Protein AF-A0A6C0H2R5-F1 (afdb_monomer_lite)

Foldseek 3Di:
DPDDDVVVVCVVLVVLVQHPVLLPPVLVVVVVVLVVQPPDPVSCDPVSVVSNCVSSVVPVPPPPPPPDDDQDQQDQCPVPPPRHGNVVPVVDPDPDPDDDDDDD

Organism: NCBI:txid1070528

Sequence (104 aa):
MEKLDIKNAIHILKQLGISPEQLGPERLRELMKITDFINKPTDITPEATRKIMDIIGLSLKKPKSQIYEKIPRNSPCPCGKYGKKYKKCCWVNVVEKGNETSLI

Structure (mmCIF, N/CA/C/O backbone):
data_AF-A0A6C0H2R5-F1
#
_entry.id   AF-A0A6C0H2R5-F1
#
loop_
_atom_site.group_PDB
_atom_site.id
_atom_site.type_symbol
_atom_site.label_atom_id
_atom_site.label_alt_id
_atom_site.label_comp_id
_atom_site.label_asym_id
_atom_site.label_entity_id
_atom_site.label_seq_id
_atom_site.pdbx_PDB_ins_code
_atom_site.Cartn_x
_atom_site.Cartn_y
_atom_site.Cartn_z
_atom_site.occupancy
_atom_site.B_iso_or_equiv
_atom_site.auth_seq_id
_atom_site.auth_comp_id
_atom_site.auth_asym_id
_atom_site.auth_atom_id
_atom_site.pdbx_PDB_model_num
ATOM 1 N N . MET A 1 1 ? -29.615 4.172 13.485 1.00 42.00 1 MET A N 1
ATOM 2 C CA . MET A 1 1 ? -28.438 3.586 12.809 1.00 42.00 1 MET A CA 1
ATOM 3 C C . MET A 1 1 ? -28.926 2.938 11.530 1.00 42.00 1 MET A C 1
ATOM 5 O O . MET A 1 1 ? -29.558 1.890 11.596 1.00 42.00 1 MET A O 1
ATOM 9 N N . GLU A 1 2 ? -28.739 3.608 10.393 1.00 57.38 2 GLU A N 1
ATOM 10 C CA . GLU A 1 2 ? -29.017 3.019 9.080 1.00 57.38 2 GLU A CA 1
ATOM 11 C C . GLU A 1 2 ? -28.136 1.783 8.893 1.00 57.38 2 GLU A C 1
ATOM 13 O O . GLU A 1 2 ? -26.933 1.813 9.163 1.00 57.38 2 GLU A O 1
ATOM 18 N N . LYS A 1 3 ? -28.751 0.666 8.499 1.00 52.53 3 LYS A N 1
ATOM 19 C CA . LYS A 1 3 ? -28.019 -0.557 8.180 1.00 52.53 3 LYS A CA 1
ATOM 20 C C . LYS A 1 3 ? -27.183 -0.264 6.943 1.00 52.53 3 LYS A C 1
ATOM 22 O O . LYS A 1 3 ? -27.739 -0.041 5.873 1.00 52.53 3 LYS A O 1
ATOM 27 N N . LEU A 1 4 ? -25.865 -0.237 7.107 1.00 60.84 4 LEU A N 1
ATOM 28 C CA . LEU A 1 4 ? -24.933 -0.081 6.001 1.00 60.84 4 LEU A CA 1
ATOM 29 C C . LEU A 1 4 ? -25.217 -1.190 4.975 1.00 60.84 4 LEU A C 1
ATOM 31 O O . LEU A 1 4 ? -25.059 -2.374 5.280 1.00 60.84 4 LEU A O 1
ATOM 35 N N . ASP A 1 5 ? -25.702 -0.813 3.792 1.00 72.31 5 ASP A N 1
ATOM 36 C CA . ASP A 1 5 ? -26.020 -1.774 2.742 1.00 72.31 5 ASP A CA 1
ATOM 37 C C . ASP A 1 5 ? -24.722 -2.436 2.269 1.00 72.31 5 ASP A C 1
ATOM 39 O O . ASP A 1 5 ? -23.774 -1.767 1.841 1.00 72.31 5 ASP A O 1
ATOM 43 N N . ILE A 1 6 ? -24.659 -3.762 2.380 1.00 66.00 6 ILE A N 1
ATOM 44 C CA . ILE A 1 6 ? -23.450 -4.550 2.111 1.00 66.00 6 ILE A CA 1
ATOM 45 C C . ILE A 1 6 ? -22.946 -4.301 0.679 1.00 66.00 6 ILE A C 1
ATOM 47 O O . ILE A 1 6 ? -21.737 -4.300 0.443 1.00 66.00 6 ILE A O 1
ATOM 51 N N . LYS A 1 7 ? -23.842 -4.009 -0.277 1.00 66.62 7 LYS A N 1
ATOM 52 C CA . LYS A 1 7 ? -23.460 -3.683 -1.661 1.00 66.62 7 LYS A CA 1
ATOM 53 C C . LYS A 1 7 ? -22.715 -2.355 -1.761 1.00 66.62 7 LYS A C 1
ATOM 55 O O . LYS A 1 7 ? -21.725 -2.268 -2.490 1.00 66.62 7 LYS A O 1
ATOM 60 N N . ASN A 1 8 ? -23.142 -1.349 -1.000 1.00 73.31 8 ASN A N 1
ATOM 61 C CA . ASN A 1 8 ? -22.468 -0.053 -0.950 1.00 73.31 8 ASN A CA 1
ATOM 62 C C . ASN A 1 8 ? -21.097 -0.177 -0.277 1.00 73.31 8 ASN A C 1
ATOM 64 O O . ASN A 1 8 ? -20.119 0.385 -0.767 1.00 73.31 8 ASN A O 1
ATOM 68 N N . ALA A 1 9 ? -20.993 -0.984 0.783 1.00 69.19 9 ALA A N 1
ATOM 69 C CA . ALA A 1 9 ? -19.720 -1.248 1.449 1.00 69.19 9 ALA A CA 1
ATOM 70 C C . ALA A 1 9 ? -18.701 -1.919 0.509 1.00 69.19 9 ALA A C 1
ATOM 72 O O . ALA A 1 9 ? -17.550 -1.491 0.446 1.00 69.19 9 ALA A O 1
ATOM 73 N N . ILE A 1 10 ? -19.122 -2.911 -0.284 1.00 67.38 10 ILE A N 1
ATOM 74 C CA . ILE A 1 10 ? -18.252 -3.578 -1.272 1.00 67.38 10 ILE A CA 1
ATOM 75 C C . ILE A 1 10 ? -17.763 -2.591 -2.338 1.00 67.38 10 ILE A C 1
ATOM 77 O O . ILE A 1 10 ? -16.587 -2.612 -2.705 1.00 67.38 10 ILE A O 1
ATOM 81 N N . HIS A 1 11 ? -18.643 -1.715 -2.827 1.00 70.88 11 HIS A N 1
ATOM 82 C CA . HIS A 1 11 ? -18.269 -0.703 -3.812 1.00 70.88 11 HIS A CA 1
ATOM 83 C C . HIS A 1 11 ? -17.224 0.274 -3.252 1.00 70.88 11 HIS A C 1
ATOM 85 O O . HIS A 1 11 ? -16.222 0.541 -3.914 1.00 70.88 11 HIS A O 1
ATOM 91 N N . ILE A 1 12 ? -17.412 0.737 -2.011 1.00 74.50 12 ILE A N 1
ATOM 92 C CA . ILE A 1 12 ? -16.470 1.627 -1.317 1.00 74.50 12 ILE A CA 1
ATOM 93 C C . ILE A 1 12 ? -15.117 0.939 -1.112 1.00 74.50 12 ILE A C 1
ATOM 95 O O . ILE A 1 12 ? -14.084 1.516 -1.442 1.00 74.50 12 ILE A O 1
ATOM 99 N N . LEU A 1 13 ? -15.101 -0.310 -0.636 1.00 72.31 13 LEU A N 1
ATOM 100 C CA . LEU A 1 13 ? -13.862 -1.078 -0.465 1.00 72.31 13 LEU A CA 1
ATOM 101 C C . LEU A 1 13 ? -13.100 -1.206 -1.791 1.00 72.31 13 LEU A C 1
ATOM 103 O O . LEU A 1 13 ? -11.895 -0.961 -1.838 1.00 72.31 13 LEU A O 1
ATOM 107 N N . LYS A 1 14 ? -13.812 -1.478 -2.889 1.00 69.19 14 LYS A 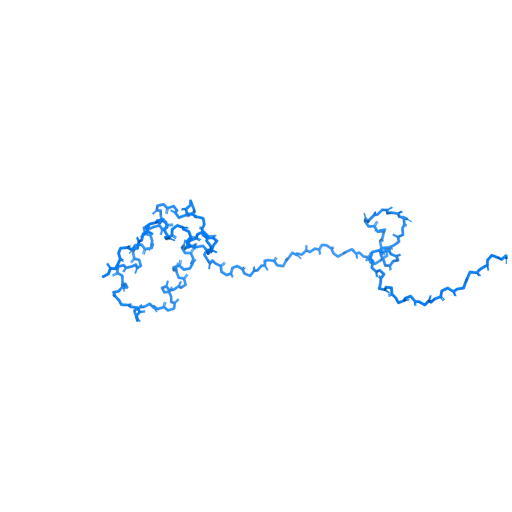N 1
ATOM 108 C CA . LYS A 1 14 ? -13.222 -1.558 -4.229 1.00 69.19 14 LYS A CA 1
ATOM 109 C C . LYS A 1 14 ? -12.663 -0.212 -4.707 1.00 69.19 14 LYS A C 1
ATOM 111 O O . LYS A 1 14 ? -11.586 -0.190 -5.297 1.00 69.19 14 LYS A O 1
ATOM 116 N N . GLN A 1 15 ? -13.347 0.904 -4.433 1.00 69.62 15 GLN A N 1
ATOM 117 C CA . GLN A 1 15 ? -12.844 2.255 -4.734 1.00 69.62 15 GLN A CA 1
ATOM 118 C C . GLN A 1 15 ? -11.591 2.610 -3.924 1.00 69.62 15 GLN A C 1
ATOM 120 O O . GLN A 1 15 ? -10.708 3.297 -4.431 1.00 69.62 15 GLN A O 1
ATOM 125 N N . LEU A 1 16 ? -11.478 2.092 -2.700 1.00 68.44 16 LEU A N 1
ATOM 126 C CA . LEU A 1 16 ? -10.286 2.219 -1.858 1.00 68.44 16 LEU A CA 1
ATOM 127 C C . LEU A 1 16 ? -9.150 1.264 -2.275 1.00 68.44 16 LEU A C 1
ATOM 129 O O . LEU A 1 16 ? -8.113 1.224 -1.619 1.00 68.44 16 LEU A O 1
ATOM 133 N N . GLY A 1 17 ? -9.320 0.496 -3.359 1.00 63.84 17 GLY A N 1
ATOM 134 C CA . GLY A 1 17 ? -8.327 -0.467 -3.840 1.00 63.84 17 GLY A CA 1
ATOM 135 C C . GLY A 1 17 ? -8.242 -1.745 -3.000 1.00 63.84 17 GLY A C 1
ATOM 136 O O . GLY A 1 17 ? -7.314 -2.533 -3.173 1.00 63.84 17 GLY A O 1
ATOM 137 N N . ILE A 1 18 ? -9.206 -1.967 -2.103 1.00 69.88 18 ILE A N 1
ATOM 138 C CA . ILE A 1 18 ? -9.298 -3.159 -1.263 1.00 69.88 18 ILE A CA 1
ATOM 139 C C . ILE A 1 18 ? -10.083 -4.208 -2.052 1.00 69.88 18 ILE A C 1
ATOM 141 O O . ILE A 1 18 ? -11.285 -4.069 -2.284 1.00 69.88 18 ILE A O 1
ATOM 145 N N . SER A 1 19 ? -9.402 -5.268 -2.487 1.00 62.53 19 SER A N 1
ATOM 146 C CA . SER A 1 19 ? -10.090 -6.406 -3.100 1.00 62.53 19 SER A CA 1
ATOM 147 C C . SER A 1 19 ? -10.786 -7.208 -1.995 1.00 62.53 19 SER A C 1
ATOM 149 O O . SER A 1 19 ? -10.102 -7.648 -1.068 1.00 62.53 19 SER A O 1
ATOM 151 N N . PRO A 1 20 ? -12.113 -7.425 -2.054 1.00 59.16 20 PRO A N 1
ATOM 152 C CA . PRO A 1 20 ? -12.848 -8.137 -1.004 1.00 59.16 20 PRO A CA 1
ATOM 1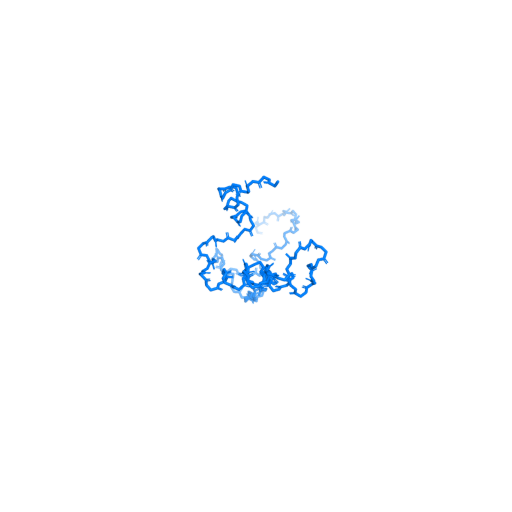53 C C . PRO A 1 20 ? -12.315 -9.562 -0.782 1.00 59.16 20 PRO A C 1
ATOM 155 O O . PRO A 1 20 ? -12.361 -10.076 0.329 1.00 59.16 20 PRO A O 1
ATOM 158 N N . GLU A 1 21 ? -11.724 -10.162 -1.816 1.00 60.16 21 GLU A N 1
ATOM 159 C CA . GLU A 1 21 ? -11.099 -11.488 -1.789 1.00 60.16 21 GLU A CA 1
ATOM 160 C C . GLU A 1 21 ? -9.798 -11.540 -0.964 1.00 60.16 21 GLU A C 1
ATOM 162 O O . GLU A 1 21 ? -9.403 -12.608 -0.503 1.00 60.16 21 GLU A O 1
ATOM 167 N N . GLN A 1 22 ? -9.127 -10.402 -0.737 1.00 58.78 22 GLN A N 1
ATOM 168 C CA . GLN A 1 22 ? -7.913 -10.334 0.092 1.00 58.78 22 GLN A CA 1
ATOM 169 C C . GLN A 1 22 ? -8.215 -10.282 1.592 1.00 58.78 22 GLN A C 1
ATOM 171 O O . GLN A 1 22 ? -7.319 -10.501 2.414 1.00 58.78 22 GLN A O 1
ATOM 176 N N . LEU A 1 23 ? -9.469 -10.019 1.965 1.00 64.44 23 LEU A N 1
ATOM 177 C CA . LEU A 1 23 ? -9.927 -10.059 3.346 1.00 64.44 23 LEU A CA 1
ATOM 178 C C . LEU A 1 23 ? -10.304 -11.503 3.702 1.00 64.44 23 LEU A C 1
ATOM 180 O O . LEU A 1 23 ? -11.463 -11.859 3.883 1.00 64.44 23 LEU A O 1
ATOM 184 N N . GLY A 1 24 ? -9.289 -12.366 3.759 1.00 68.19 24 GLY A N 1
ATOM 185 C CA . GLY A 1 24 ? -9.462 -13.740 4.215 1.00 68.19 24 GLY A CA 1
ATOM 186 C C . GLY A 1 24 ? -10.022 -13.804 5.647 1.00 68.19 24 GLY A C 1
ATOM 187 O O . GLY A 1 24 ? -9.922 -12.827 6.401 1.00 68.19 24 GLY A O 1
ATOM 188 N N . PRO A 1 25 ? -10.558 -14.964 6.065 1.00 72.44 25 PRO A N 1
ATOM 189 C CA . PRO A 1 25 ? -11.193 -15.133 7.377 1.00 72.44 25 PRO A CA 1
ATOM 190 C C . PRO A 1 25 ? -10.275 -14.745 8.547 1.00 72.44 25 PRO A C 1
ATOM 192 O O . PRO A 1 25 ? -10.745 -14.226 9.557 1.00 72.44 25 PRO A O 1
ATOM 195 N N . GLU A 1 26 ? -8.962 -14.919 8.393 1.00 75.56 26 GLU A N 1
ATOM 196 C CA . GLU A 1 26 ? -7.968 -14.556 9.408 1.00 75.56 26 GLU A CA 1
ATOM 197 C C . GLU A 1 26 ? -7.871 -13.040 9.636 1.00 75.56 26 GLU A C 1
ATOM 199 O O . GLU A 1 26 ? -7.862 -12.584 10.778 1.00 75.56 26 GLU A O 1
ATOM 204 N N . ARG A 1 27 ? -7.894 -12.237 8.565 1.00 74.56 27 ARG A N 1
ATOM 205 C CA . ARG A 1 27 ? -7.872 -10.766 8.661 1.00 74.56 27 ARG A CA 1
ATOM 206 C C . ARG A 1 27 ? -9.169 -10.222 9.246 1.00 74.56 27 ARG A C 1
ATOM 208 O O . ARG A 1 27 ? -9.144 -9.282 10.034 1.00 74.56 27 ARG A O 1
ATOM 215 N N . LEU A 1 28 ? -10.295 -10.852 8.910 1.00 77.81 28 LEU A N 1
ATOM 216 C CA . LEU A 1 28 ? -11.600 -10.531 9.490 1.00 77.81 28 LEU A CA 1
ATOM 217 C C . LEU A 1 28 ? -11.631 -10.769 11.003 1.00 77.81 28 LEU A C 1
ATOM 219 O O . LEU A 1 28 ? -12.093 -9.908 11.748 1.00 77.81 28 LEU A O 1
ATOM 223 N N . ARG A 1 29 ? -11.090 -11.901 11.470 1.00 79.44 29 ARG A N 1
ATOM 224 C CA . ARG A 1 29 ? -10.967 -12.195 12.908 1.00 79.44 29 ARG A CA 1
ATOM 225 C C . ARG A 1 29 ? -10.112 -11.163 13.632 1.00 79.44 29 ARG A C 1
ATOM 227 O O . ARG A 1 29 ? -10.424 -10.790 14.760 1.00 79.44 29 ARG A O 1
ATOM 234 N N . GLU A 1 30 ? -9.036 -10.707 13.003 1.00 81.12 30 GLU A N 1
ATOM 235 C CA . GLU A 1 30 ? -8.153 -9.702 13.589 1.00 81.12 30 GLU A CA 1
ATOM 236 C C . GLU A 1 30 ? -8.820 -8.320 13.671 1.00 81.12 30 GLU A C 1
ATOM 238 O O . GLU A 1 30 ? -8.714 -7.651 14.697 1.00 81.12 30 GLU A O 1
ATOM 243 N N . LEU A 1 31 ? -9.587 -7.940 12.644 1.00 82.00 31 LEU A N 1
ATOM 244 C CA . LEU A 1 31 ? -10.448 -6.753 12.656 1.00 82.00 31 LEU A CA 1
ATOM 245 C C . LEU A 1 31 ? -11.501 -6.818 13.767 1.00 82.00 31 LEU A C 1
ATOM 247 O O . LEU A 1 31 ? -11.640 -5.847 14.507 1.00 82.00 31 LEU A O 1
ATOM 251 N N . MET A 1 32 ? -12.185 -7.958 13.927 1.00 81.19 32 MET A N 1
ATOM 252 C CA . MET A 1 32 ? -13.202 -8.135 14.975 1.00 81.19 32 MET A CA 1
ATOM 253 C C . MET A 1 32 ? -12.624 -7.912 16.375 1.00 81.19 32 MET A C 1
ATOM 255 O O . MET A 1 32 ? -13.189 -7.150 17.156 1.00 81.19 32 MET A O 1
ATOM 259 N N . LYS A 1 33 ? -11.440 -8.476 16.651 1.00 83.94 33 LYS A N 1
ATOM 260 C CA . LYS A 1 33 ? -10.746 -8.260 17.928 1.00 83.94 33 LYS A CA 1
ATOM 261 C C . LYS A 1 33 ? -10.462 -6.789 18.195 1.00 83.94 33 LYS A C 1
ATOM 263 O O . LYS A 1 33 ? -10.474 -6.388 19.344 1.00 83.94 33 LYS A O 1
ATOM 268 N N . ILE A 1 34 ? -10.161 -5.994 17.168 1.00 81.69 34 ILE A N 1
ATOM 269 C CA . ILE A 1 34 ? -9.895 -4.559 17.336 1.00 81.69 34 ILE A CA 1
ATOM 270 C C . ILE A 1 34 ? -11.202 -3.798 17.571 1.00 81.69 34 ILE A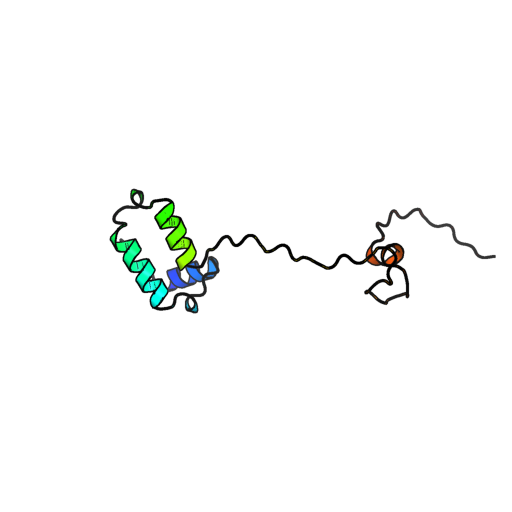 C 1
ATOM 272 O O . ILE A 1 34 ? -11.235 -2.905 18.413 1.00 81.69 34 ILE A O 1
ATOM 276 N N . THR A 1 35 ? -12.281 -4.163 16.873 1.00 80.06 35 THR A N 1
ATOM 277 C CA . THR A 1 35 ? -13.583 -3.502 17.034 1.00 80.06 35 THR A CA 1
ATOM 278 C C . THR A 1 35 ? -14.195 -3.697 18.418 1.00 80.06 35 THR A C 1
ATOM 280 O O . THR A 1 35 ? -14.868 -2.787 18.885 1.00 80.06 35 THR A O 1
ATOM 283 N N . ASP A 1 36 ? -13.905 -4.803 19.114 1.00 81.62 36 ASP A N 1
ATOM 284 C CA . ASP A 1 36 ? -14.358 -5.019 20.501 1.00 81.62 36 ASP A CA 1
ATOM 285 C C . ASP A 1 36 ? -13.838 -3.947 21.480 1.00 81.62 36 ASP A C 1
ATOM 287 O O . ASP A 1 36 ? -14.475 -3.649 22.491 1.00 81.62 36 ASP A O 1
ATOM 291 N N . PHE A 1 37 ? -12.695 -3.326 21.172 1.00 75.25 37 PHE A N 1
ATOM 292 C CA . PHE A 1 37 ? -12.104 -2.266 21.994 1.00 75.25 37 PHE A CA 1
ATOM 293 C C . PHE A 1 37 ? -12.517 -0.852 21.558 1.00 75.25 37 PHE A C 1
ATOM 295 O O . PHE A 1 37 ? -12.163 0.112 22.233 1.00 75.25 37 PHE A O 1
ATOM 302 N N . ILE A 1 38 ? -13.269 -0.707 20.461 1.00 79.12 38 ILE A N 1
ATOM 303 C CA . ILE A 1 38 ? -13.682 0.590 19.909 1.00 79.12 38 ILE A CA 1
ATOM 304 C C . ILE A 1 38 ? -15.191 0.745 20.106 1.00 79.12 38 ILE A C 1
ATOM 306 O O . ILE A 1 38 ? -15.993 0.342 19.267 1.00 79.12 38 ILE A O 1
ATOM 310 N N . ASN A 1 39 ? -15.583 1.359 21.223 1.00 76.06 39 ASN A N 1
ATOM 311 C CA . ASN A 1 39 ? -16.991 1.650 21.507 1.00 76.06 39 ASN A CA 1
ATOM 312 C C . ASN A 1 39 ? -17.397 3.047 21.015 1.00 76.06 39 ASN A C 1
ATOM 314 O O . ASN A 1 39 ? -18.564 3.277 20.689 1.00 76.06 39 ASN A O 1
ATOM 318 N N . LYS A 1 40 ? -16.446 3.989 20.945 1.00 79.75 40 LYS A N 1
ATOM 319 C CA . LYS A 1 40 ? -16.653 5.356 20.456 1.00 79.75 40 LYS A CA 1
ATOM 320 C C . LYS A 1 40 ? -15.599 5.748 19.413 1.00 79.75 40 LYS A C 1
ATOM 322 O O . LYS A 1 40 ? -14.476 5.250 19.456 1.00 79.75 40 LYS A O 1
ATOM 327 N N . PRO A 1 41 ? -15.901 6.716 18.525 1.00 72.44 41 PRO A N 1
ATOM 328 C CA . PRO A 1 41 ? -14.935 7.229 17.547 1.00 72.44 41 PRO A CA 1
ATOM 329 C C . PRO A 1 41 ? -13.664 7.805 18.189 1.00 72.44 41 PRO A C 1
ATOM 331 O O . PRO A 1 41 ? -12.597 7.782 17.588 1.00 72.44 41 PRO A O 1
ATOM 334 N N . THR A 1 42 ? -13.776 8.312 19.419 1.00 78.44 42 THR A N 1
ATOM 335 C CA . THR A 1 42 ? -12.667 8.877 20.202 1.00 78.44 42 THR A CA 1
ATOM 336 C C . THR A 1 42 ? -11.700 7.830 20.750 1.00 78.44 42 THR A C 1
ATOM 338 O O . THR A 1 42 ? -10.590 8.192 21.123 1.00 78.44 42 THR A O 1
ATOM 341 N N . ASP A 1 43 ? -12.091 6.554 20.782 1.00 78.19 43 ASP A N 1
ATOM 342 C CA . ASP A 1 43 ? -11.258 5.460 21.305 1.00 78.19 43 ASP A CA 1
ATOM 343 C C . ASP A 1 43 ? -10.261 4.944 20.251 1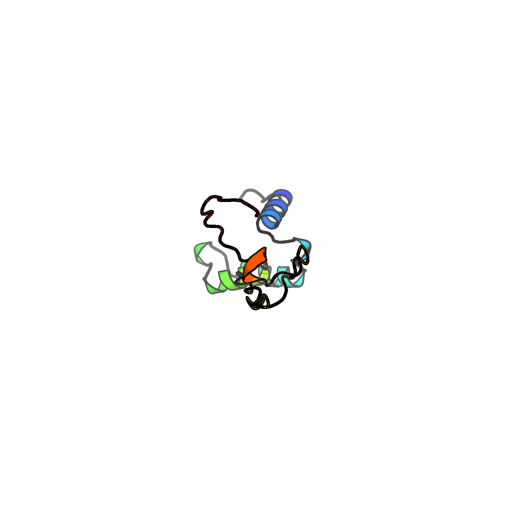.00 78.19 43 ASP A C 1
ATOM 345 O O . ASP A 1 43 ? -9.416 4.091 20.528 1.00 78.19 43 ASP A O 1
ATOM 349 N N . ILE A 1 44 ? -10.346 5.460 19.020 1.00 82.38 44 ILE A N 1
ATOM 350 C CA . ILE A 1 44 ? -9.467 5.080 17.918 1.00 82.38 44 ILE A CA 1
ATOM 351 C C . ILE A 1 44 ? -8.093 5.719 18.140 1.00 82.38 44 ILE A C 1
ATOM 353 O O . ILE A 1 44 ? -7.852 6.881 17.812 1.00 82.38 44 ILE A O 1
ATOM 357 N N . THR A 1 45 ? -7.167 4.934 18.687 1.00 85.50 45 THR A N 1
ATOM 358 C CA . THR A 1 45 ? -5.775 5.353 18.860 1.00 85.50 45 THR A CA 1
ATOM 359 C C . THR A 1 45 ? -5.004 5.318 17.529 1.00 85.50 45 THR A C 1
ATOM 361 O O . THR A 1 45 ? -5.386 4.608 16.585 1.00 85.50 45 THR A O 1
ATOM 364 N N . PRO A 1 46 ? -3.870 6.038 17.423 1.00 83.44 46 PRO A N 1
ATOM 365 C CA . PRO A 1 46 ? -2.987 5.958 16.256 1.00 83.44 46 PRO A CA 1
ATOM 366 C C . PRO A 1 46 ? -2.487 4.530 15.989 1.00 83.44 46 PRO A C 1
ATOM 368 O O . PRO A 1 46 ? -2.315 4.123 14.839 1.00 83.44 46 PRO A O 1
ATOM 371 N N . GLU A 1 47 ? -2.287 3.747 17.049 1.00 84.19 47 GLU A N 1
ATOM 372 C CA . GLU A 1 47 ? -1.849 2.353 16.974 1.00 84.19 47 GLU A CA 1
ATOM 373 C C . GLU A 1 47 ? -2.947 1.446 16.417 1.00 84.19 47 GLU A C 1
ATOM 375 O O . GLU A 1 47 ? -2.679 0.649 15.515 1.00 84.19 47 GLU A O 1
ATOM 380 N N . ALA A 1 48 ? -4.190 1.608 16.889 1.00 83.31 48 ALA A N 1
ATOM 381 C CA . ALA A 1 48 ? -5.345 0.897 16.348 1.00 83.31 48 ALA A CA 1
ATOM 382 C C . ALA A 1 48 ? -5.546 1.236 14.865 1.00 83.31 48 ALA A C 1
ATOM 384 O O . ALA A 1 48 ? -5.699 0.335 14.044 1.00 83.31 48 ALA A O 1
ATOM 385 N N . THR A 1 49 ? -5.434 2.518 14.505 1.00 82.81 49 THR A N 1
ATOM 386 C CA . THR A 1 49 ? -5.512 2.985 13.112 1.00 82.81 49 THR A CA 1
ATOM 387 C C . THR A 1 49 ? -4.463 2.309 12.230 1.00 82.81 49 THR A C 1
ATOM 389 O O . THR A 1 49 ? -4.795 1.764 11.177 1.00 82.81 49 THR A O 1
ATOM 392 N N . ARG A 1 50 ? -3.198 2.284 12.666 1.00 82.31 50 ARG A N 1
ATOM 393 C CA . ARG A 1 50 ? -2.105 1.652 11.914 1.00 82.31 50 ARG A CA 1
ATOM 394 C C . ARG A 1 50 ? -2.328 0.149 11.743 1.00 82.31 50 ARG A C 1
ATOM 396 O O . ARG A 1 50 ? -2.128 -0.378 10.652 1.00 82.31 50 ARG A O 1
ATOM 403 N N . LYS A 1 51 ? -2.785 -0.528 12.797 1.00 82.94 51 LYS A N 1
ATOM 404 C CA . LYS A 1 51 ? -3.069 -1.966 12.771 1.00 82.94 51 LYS A CA 1
ATOM 405 C C . LYS A 1 51 ? -4.231 -2.295 11.832 1.00 82.94 51 LYS A C 1
ATOM 407 O O . LYS A 1 51 ? -4.125 -3.221 11.035 1.00 82.94 51 LYS A O 1
ATOM 412 N N . ILE A 1 52 ? -5.294 -1.489 11.857 1.00 82.81 52 ILE A N 1
ATOM 413 C CA . ILE A 1 52 ? -6.417 -1.594 10.917 1.00 82.81 52 ILE A CA 1
ATOM 414 C C . ILE A 1 52 ? -5.918 -1.422 9.481 1.00 82.81 52 ILE A C 1
ATOM 416 O O . ILE A 1 52 ? -6.225 -2.274 8.654 1.00 82.81 52 ILE A O 1
ATOM 420 N N . MET A 1 53 ? -5.110 -0.389 9.197 1.00 79.38 53 MET A N 1
ATOM 421 C CA . MET A 1 53 ? -4.531 -0.128 7.868 1.00 79.38 53 MET A CA 1
ATOM 422 C C . MET A 1 53 ? -3.698 -1.304 7.332 1.00 79.38 53 MET A C 1
ATOM 424 O O . MET A 1 53 ? -3.816 -1.649 6.153 1.00 79.38 53 MET A O 1
ATOM 428 N N . ASP A 1 54 ? -2.907 -1.958 8.186 1.00 79.56 54 ASP A N 1
ATOM 429 C CA . ASP A 1 54 ? -2.126 -3.142 7.808 1.00 79.56 54 ASP A CA 1
ATOM 430 C C . ASP A 1 54 ? -3.025 -4.359 7.509 1.00 79.56 54 ASP A C 1
ATOM 432 O O . ASP A 1 54 ? -2.818 -5.055 6.506 1.00 79.56 54 ASP A O 1
ATOM 436 N N . ILE A 1 55 ? -4.069 -4.582 8.318 1.00 77.75 55 ILE A N 1
ATOM 437 C CA . ILE A 1 55 ? -5.036 -5.678 8.127 1.00 77.75 55 ILE A CA 1
ATOM 438 C C . ILE A 1 55 ? -5.836 -5.491 6.832 1.00 77.75 55 ILE A C 1
ATOM 440 O O . ILE A 1 55 ? -5.997 -6.440 6.064 1.00 77.75 55 ILE A O 1
ATOM 444 N N . ILE A 1 56 ? -6.300 -4.275 6.535 1.00 76.69 56 ILE A N 1
ATOM 445 C CA . ILE A 1 56 ? -7.047 -3.980 5.297 1.00 76.69 56 ILE A CA 1
ATOM 446 C C . ILE A 1 56 ? -6.139 -3.836 4.069 1.00 76.69 56 ILE A C 1
ATOM 448 O O . ILE A 1 56 ? -6.628 -3.698 2.954 1.00 76.69 56 ILE A O 1
ATOM 452 N N . GLY A 1 57 ? -4.815 -3.890 4.245 1.00 72.00 57 GLY A N 1
ATOM 453 C CA . GLY A 1 57 ? -3.866 -3.816 3.136 1.00 72.00 57 GLY A CA 1
ATOM 454 C C . GLY A 1 57 ? -3.707 -2.420 2.530 1.00 72.00 57 GLY A C 1
ATOM 455 O O . GLY A 1 57 ? -3.010 -2.291 1.524 1.00 72.00 57 GLY A O 1
ATOM 456 N N . LEU A 1 58 ? -4.245 -1.374 3.172 1.00 68.19 58 LEU A N 1
ATOM 457 C CA . LEU A 1 58 ? -3.945 0.035 2.885 1.00 68.19 58 LEU A CA 1
ATOM 458 C C . LEU A 1 58 ? -2.566 0.399 3.452 1.00 68.19 58 LEU A C 1
ATOM 460 O O . LEU A 1 58 ? -2.378 1.373 4.177 1.00 68.19 58 LEU A O 1
ATOM 464 N N . SER A 1 59 ? -1.571 -0.431 3.156 1.00 57.47 59 SER A N 1
ATOM 465 C CA . SER A 1 59 ? -0.199 -0.128 3.504 1.00 57.47 59 SER A CA 1
ATOM 466 C C . SER A 1 59 ? 0.252 0.980 2.561 1.00 57.47 59 SER A C 1
ATOM 468 O O . SER A 1 59 ? 0.276 0.784 1.343 1.00 57.47 59 SER A O 1
ATOM 470 N N . LEU A 1 60 ? 0.631 2.135 3.115 1.00 56.44 60 LEU A N 1
ATOM 471 C CA . LEU A 1 60 ? 1.383 3.182 2.418 1.00 56.44 60 LEU A CA 1
ATOM 472 C C . LEU A 1 60 ? 2.780 2.640 2.074 1.00 56.44 60 LEU A C 1
ATOM 474 O O . LEU A 1 60 ? 3.802 3.138 2.549 1.00 56.44 60 LEU A O 1
ATOM 478 N N . LYS A 1 61 ? 2.858 1.564 1.287 1.00 57.72 61 LYS A N 1
ATOM 479 C CA . LYS A 1 61 ? 4.113 1.108 0.713 1.00 57.72 61 LYS A CA 1
ATOM 480 C C . LYS A 1 61 ? 4.574 2.264 -0.150 1.00 57.72 61 LYS A C 1
ATOM 482 O O . LYS A 1 61 ? 3.989 2.513 -1.203 1.00 57.72 61 LYS A O 1
ATOM 487 N N . LYS A 1 62 ? 5.604 2.986 0.310 1.00 57.94 62 LYS A N 1
ATOM 488 C CA . LYS A 1 62 ? 6.333 3.921 -0.549 1.00 57.94 62 LYS A CA 1
ATOM 489 C C . LYS A 1 62 ? 6.571 3.179 -1.863 1.00 57.94 62 LYS A C 1
ATOM 491 O O . LYS A 1 62 ? 7.065 2.045 -1.794 1.00 57.94 62 LYS A O 1
ATOM 496 N N . PRO A 1 63 ? 6.174 3.739 -3.020 1.00 58.53 63 PRO A N 1
ATOM 497 C CA . PRO A 1 63 ? 6.436 3.086 -4.289 1.00 58.53 63 PRO A CA 1
ATOM 498 C C . PRO A 1 63 ? 7.925 2.759 -4.299 1.00 58.53 63 PRO A C 1
ATOM 500 O O . PRO A 1 63 ? 8.755 3.649 -4.102 1.00 58.53 63 PRO A O 1
ATOM 503 N N . LYS A 1 64 ? 8.261 1.466 -4.403 1.00 63.03 64 LYS A N 1
ATOM 504 C CA . LYS A 1 64 ? 9.657 1.060 -4.544 1.00 63.03 64 LYS A CA 1
ATOM 505 C C . LYS A 1 64 ? 10.153 1.801 -5.773 1.00 63.03 64 LYS A C 1
ATOM 507 O O . LYS A 1 64 ? 9.597 1.606 -6.855 1.00 63.03 64 LYS A O 1
ATOM 512 N N . SER A 1 65 ? 11.122 2.696 -5.597 1.00 67.00 65 SER A N 1
ATOM 513 C CA . SER A 1 65 ? 11.748 3.363 -6.727 1.00 67.00 65 SER A CA 1
ATOM 514 C C . SER A 1 65 ? 12.248 2.261 -7.647 1.00 67.00 65 SER A C 1
ATOM 516 O O . SER A 1 65 ? 13.045 1.414 -7.240 1.00 67.00 65 SER A O 1
ATOM 518 N N . GLN A 1 66 ? 11.709 2.210 -8.863 1.00 71.88 66 GLN A N 1
ATOM 519 C CA . GLN A 1 66 ? 12.236 1.297 -9.859 1.00 71.88 66 GLN A CA 1
ATOM 520 C C . GLN A 1 66 ? 13.677 1.735 -10.107 1.00 71.88 66 GLN A C 1
ATOM 522 O O . GLN A 1 66 ? 13.927 2.841 -10.592 1.00 71.88 66 GLN A O 1
ATOM 527 N N . ILE A 1 67 ? 14.627 0.895 -9.700 1.00 72.62 67 ILE A N 1
ATOM 528 C CA . ILE A 1 67 ? 16.025 1.070 -10.063 1.00 72.62 67 ILE A CA 1
ATOM 529 C C . ILE A 1 67 ? 16.094 0.656 -11.527 1.00 72.62 67 ILE A C 1
ATOM 531 O O . ILE A 1 67 ? 16.245 -0.520 -11.844 1.00 72.62 67 ILE A O 1
ATOM 535 N N . TYR A 1 68 ? 15.880 1.612 -12.425 1.00 77.38 68 TYR A N 1
ATOM 536 C CA . TYR A 1 68 ? 16.159 1.392 -13.832 1.00 77.38 68 TYR A CA 1
ATOM 537 C C . TYR A 1 68 ? 17.675 1.394 -14.025 1.00 77.38 68 TYR A C 1
ATOM 539 O O . TYR A 1 68 ? 18.393 2.228 -13.460 1.00 77.38 68 TYR A O 1
ATOM 547 N N . GLU A 1 69 ? 18.169 0.454 -14.826 1.00 82.94 69 GLU A N 1
ATOM 548 C CA . GLU A 1 69 ? 19.565 0.466 -15.233 1.00 82.94 69 GLU A CA 1
ATOM 549 C C . GLU A 1 69 ? 19.823 1.735 -16.056 1.00 82.94 69 GLU A C 1
ATOM 551 O O . GLU A 1 69 ? 19.126 2.038 -17.030 1.00 82.94 69 GLU A O 1
ATOM 556 N N . LYS A 1 70 ? 20.801 2.538 -15.631 1.00 85.12 70 LYS A N 1
ATOM 557 C CA . LYS A 1 70 ? 21.148 3.769 -16.341 1.00 85.12 70 LYS A CA 1
ATOM 558 C C . LYS A 1 70 ? 21.885 3.411 -17.627 1.00 85.12 70 LYS A C 1
ATOM 560 O O . LYS A 1 70 ? 23.029 2.973 -17.574 1.00 85.12 70 LYS A O 1
ATOM 565 N N . ILE A 1 71 ? 21.273 3.690 -18.778 1.00 86.81 71 ILE A N 1
ATOM 566 C CA . ILE A 1 71 ? 21.930 3.536 -20.083 1.00 86.81 71 ILE A CA 1
ATOM 567 C C . ILE A 1 71 ? 23.096 4.541 -20.188 1.00 86.81 71 ILE A C 1
ATOM 569 O O . ILE A 1 71 ? 22.867 5.757 -20.110 1.00 86.81 71 ILE A O 1
ATOM 573 N N . PRO A 1 72 ? 24.349 4.092 -20.401 1.00 90.50 72 PRO A N 1
ATOM 574 C CA . PRO A 1 72 ? 25.476 5.000 -20.571 1.00 90.50 72 PRO A CA 1
ATOM 575 C C . PRO A 1 72 ? 25.316 5.862 -21.830 1.00 90.50 72 PRO A C 1
ATOM 577 O O . PRO A 1 72 ? 25.005 5.374 -22.914 1.00 90.50 72 PRO A O 1
ATOM 580 N N . ARG A 1 73 ? 25.607 7.165 -21.727 1.00 87.81 73 ARG A N 1
ATOM 581 C CA . ARG A 1 73 ? 25.435 8.149 -22.821 1.00 87.81 73 ARG A CA 1
ATOM 582 C C . ARG A 1 73 ? 26.111 7.763 -24.144 1.00 87.81 73 ARG A C 1
ATOM 584 O O . ARG A 1 73 ? 25.638 8.152 -25.212 1.00 87.81 73 ARG A O 1
ATOM 591 N N . ASN A 1 74 ? 27.244 7.065 -24.079 1.00 91.50 74 ASN A N 1
ATOM 592 C CA . ASN A 1 74 ? 28.028 6.675 -25.251 1.00 91.50 74 ASN A CA 1
ATOM 593 C C . ASN A 1 74 ? 27.702 5.267 -25.774 1.00 91.50 74 ASN A C 1
ATOM 595 O O . ASN A 1 74 ? 28.203 4.932 -26.847 1.00 91.50 74 ASN A O 1
ATOM 599 N N . SER A 1 75 ? 26.890 4.478 -25.063 1.00 92.00 75 SER A N 1
ATOM 600 C CA . SER A 1 75 ? 26.462 3.156 -25.524 1.00 92.00 75 SER A CA 1
ATOM 601 C C . SER A 1 75 ? 25.550 3.269 -26.749 1.00 92.00 75 SER A C 1
ATOM 603 O O . SER A 1 75 ? 24.929 4.323 -26.949 1.00 92.00 75 SER A O 1
ATOM 605 N N . PRO A 1 76 ? 25.457 2.218 -27.582 1.00 92.12 76 PRO A N 1
ATOM 606 C CA . PRO A 1 76 ? 24.461 2.144 -28.646 1.00 92.12 76 PRO A CA 1
ATOM 607 C C . PRO A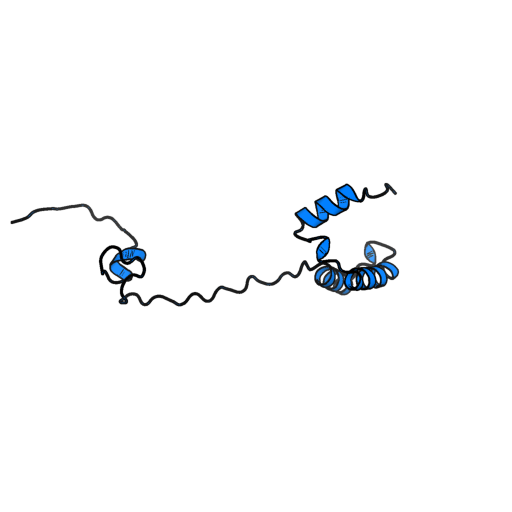 1 76 ? 23.052 2.431 -28.108 1.00 92.12 76 PRO A C 1
ATOM 609 O O . PRO A 1 76 ? 22.699 1.993 -27.015 1.00 92.12 76 PRO A O 1
ATOM 612 N N . CYS A 1 77 ? 22.248 3.198 -28.849 1.00 91.25 77 CYS A N 1
ATOM 613 C CA . CYS A 1 77 ? 20.867 3.470 -28.460 1.00 91.25 77 CYS A CA 1
ATOM 614 C C . CYS A 1 77 ? 20.047 2.172 -28.496 1.00 91.25 77 CYS A C 1
ATOM 616 O O . CYS A 1 77 ? 19.978 1.559 -29.564 1.00 91.25 77 CYS A O 1
ATOM 618 N N . PRO A 1 78 ? 19.340 1.799 -27.411 1.00 88.62 78 PRO A N 1
ATOM 619 C CA . PRO A 1 78 ? 18.505 0.592 -27.395 1.00 88.62 78 PRO A CA 1
ATOM 620 C C . PRO A 1 78 ? 17.317 0.680 -28.362 1.00 88.62 78 PRO A C 1
ATOM 622 O O . PRO A 1 78 ? 16.731 -0.328 -28.726 1.00 88.62 78 PRO A O 1
ATOM 625 N N . CYS A 1 79 ? 16.984 1.887 -28.824 1.00 88.00 79 CYS A N 1
ATOM 626 C CA . CYS A 1 79 ? 15.979 2.119 -29.849 1.00 88.00 79 CYS A CA 1
ATOM 627 C C . CYS A 1 79 ? 16.330 1.505 -31.216 1.00 88.00 79 CYS A C 1
ATOM 629 O O . CYS A 1 79 ? 15.449 1.397 -32.064 1.00 88.00 79 CYS A O 1
ATOM 631 N N . GLY A 1 80 ? 17.606 1.188 -31.475 1.00 76.50 80 GLY A N 1
ATOM 632 C CA . GLY A 1 80 ? 18.077 0.505 -32.686 1.00 76.50 80 GLY A CA 1
ATOM 633 C C . GLY A 1 80 ? 17.966 1.288 -34.000 1.00 76.50 80 GLY A C 1
ATOM 634 O O . GLY A 1 80 ? 18.642 0.944 -34.961 1.00 76.50 80 GLY A O 1
ATOM 635 N N . LYS A 1 81 ? 17.190 2.378 -34.051 1.00 75.75 81 LYS A N 1
ATOM 636 C CA . LYS A 1 81 ? 16.734 2.996 -35.307 1.00 75.75 81 LYS A CA 1
ATOM 637 C C . LYS A 1 81 ? 17.844 3.476 -36.253 1.00 75.75 81 LYS A C 1
ATOM 639 O O . LYS A 1 81 ? 17.573 3.633 -37.433 1.00 75.75 81 LYS A O 1
ATOM 644 N N . TYR A 1 82 ? 19.066 3.722 -35.763 1.00 74.75 82 TYR A N 1
ATOM 645 C CA . TYR A 1 82 ? 20.128 4.360 -36.563 1.00 74.75 82 TYR A CA 1
ATOM 646 C C . TYR A 1 82 ? 21.573 3.966 -36.197 1.00 74.75 82 TYR A C 1
ATOM 648 O O . TYR A 1 82 ? 22.501 4.655 -36.612 1.00 74.75 82 TYR A O 1
ATOM 656 N N . GLY A 1 83 ? 21.797 2.966 -35.333 1.00 82.12 83 GLY A N 1
ATOM 657 C CA . GLY A 1 83 ? 23.154 2.630 -34.850 1.00 82.12 83 GLY A CA 1
ATOM 658 C C . GLY A 1 83 ? 23.876 3.760 -34.085 1.00 82.12 83 GLY A C 1
ATOM 659 O O . GLY A 1 83 ? 25.091 3.735 -33.908 1.00 82.12 83 GLY A O 1
ATOM 660 N N . LYS A 1 84 ? 23.143 4.788 -33.637 1.00 87.56 84 LYS A N 1
ATOM 661 C CA . LYS A 1 84 ? 23.689 5.982 -32.970 1.00 87.56 84 LYS A CA 1
ATOM 662 C C . LYS A 1 84 ? 23.912 5.742 -31.472 1.00 87.56 84 LYS A C 1
ATOM 664 O O . LYS A 1 84 ? 23.191 4.971 -30.843 1.00 87.56 84 LYS A O 1
ATOM 669 N N . LYS A 1 85 ? 24.859 6.478 -30.874 1.00 90.00 85 LYS A N 1
ATOM 670 C CA . LYS A 1 85 ? 25.047 6.537 -29.408 1.00 90.00 85 LYS A CA 1
ATOM 671 C C . LYS A 1 85 ? 23.804 7.123 -28.726 1.00 90.00 85 LYS A C 1
ATOM 673 O O . LYS A 1 85 ? 23.203 8.051 -29.269 1.00 90.00 85 LYS A O 1
ATOM 678 N N . TYR A 1 86 ? 23.471 6.665 -27.518 1.00 92.00 86 TYR A N 1
ATOM 679 C CA . TYR A 1 86 ? 22.285 7.087 -26.760 1.00 92.00 86 TYR A CA 1
ATOM 680 C C . TYR A 1 86 ? 22.149 8.620 -26.648 1.00 92.00 86 TYR A C 1
ATOM 682 O O . TYR A 1 86 ? 21.092 9.169 -26.962 1.00 92.00 86 TYR A O 1
ATOM 690 N N . LYS A 1 87 ? 23.251 9.334 -26.358 1.00 90.00 87 LYS A N 1
ATOM 691 C CA . LYS A 1 87 ? 23.304 10.812 -26.282 1.00 90.00 87 LYS A CA 1
ATOM 692 C C . LYS A 1 87 ? 22.959 11.560 -27.571 1.00 90.00 87 LYS A C 1
ATOM 694 O O . LYS A 1 87 ? 22.645 12.739 -27.512 1.00 90.00 87 LYS A O 1
ATOM 699 N N . LYS A 1 88 ? 23.083 10.903 -28.727 1.00 89.06 88 LYS A N 1
ATOM 700 C CA . LYS A 1 88 ? 22.795 11.471 -30.054 1.00 89.06 88 LYS A CA 1
ATOM 701 C C . LYS A 1 88 ? 21.469 10.959 -30.632 1.00 89.06 88 LYS A C 1
ATOM 703 O O . LYS A 1 88 ? 21.195 11.206 -31.802 1.00 89.06 88 LYS A O 1
ATOM 708 N N . CYS A 1 89 ? 20.692 10.191 -29.863 1.00 91.12 89 CYS A N 1
ATOM 709 C CA . CYS A 1 89 ? 19.441 9.599 -30.328 1.00 91.12 89 CYS A CA 1
ATOM 710 C C . CYS A 1 89 ? 18.280 9.860 -29.358 1.00 91.12 89 CYS A C 1
ATOM 712 O O . CYS A 1 89 ? 17.585 10.852 -29.521 1.00 91.12 89 CYS A O 1
ATOM 714 N N . CYS A 1 90 ? 18.072 9.018 -28.343 1.00 88.81 90 CYS A N 1
ATOM 715 C CA . CYS A 1 90 ? 16.940 9.160 -27.416 1.00 88.81 90 CYS A CA 1
ATOM 716 C C . CYS A 1 90 ? 17.176 10.156 -26.270 1.00 88.81 90 CYS A C 1
ATOM 718 O O . CYS A 1 90 ? 16.242 10.461 -25.542 1.00 88.81 90 CYS A O 1
ATOM 720 N N . TRP A 1 91 ? 18.403 10.657 -26.099 1.00 84.12 91 TRP A N 1
ATOM 721 C CA . TRP A 1 91 ? 18.754 11.646 -25.069 1.00 84.12 91 TRP A CA 1
ATOM 722 C C . TRP A 1 91 ? 19.054 13.033 -25.671 1.00 84.12 91 TRP A C 1
ATOM 724 O O . TRP A 1 91 ? 19.764 13.847 -25.086 1.00 84.12 91 TRP A O 1
ATOM 734 N N . VAL A 1 92 ? 18.579 13.318 -26.884 1.00 82.56 92 VAL A N 1
ATOM 735 C CA . VAL A 1 92 ? 18.779 14.641 -27.486 1.00 82.56 92 VAL A CA 1
ATOM 736 C C . VAL A 1 92 ? 17.743 15.601 -26.905 1.00 82.56 92 VAL A C 1
ATOM 738 O O . VAL A 1 92 ? 16.558 15.471 -27.186 1.00 82.56 92 VAL A O 1
ATOM 741 N N . ASN A 1 93 ? 18.193 16.579 -26.118 1.00 69.38 93 ASN A N 1
ATOM 742 C CA . ASN A 1 93 ? 17.401 17.775 -25.839 1.00 69.38 93 ASN A CA 1
ATOM 743 C C . ASN A 1 93 ? 17.552 18.681 -27.061 1.00 69.38 93 ASN A C 1
ATOM 745 O O . ASN A 1 93 ? 18.594 19.316 -27.233 1.00 69.38 93 ASN A O 1
ATOM 749 N N . VAL A 1 94 ? 16.583 18.643 -27.970 1.00 58.84 94 VAL A N 1
ATOM 750 C CA . VAL A 1 94 ? 16.659 19.403 -29.217 1.00 58.84 94 VAL A CA 1
ATOM 751 C C . VAL A 1 94 ? 16.469 20.885 -28.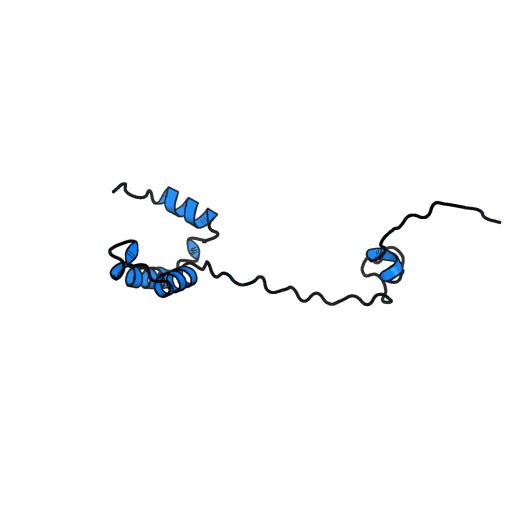884 1.00 58.84 94 VAL A C 1
ATOM 753 O O . VAL A 1 94 ? 15.375 21.309 -28.536 1.00 58.84 94 VAL A O 1
ATOM 756 N N . VAL A 1 95 ? 17.543 21.671 -28.961 1.00 56.75 95 VAL A N 1
ATOM 757 C CA . VAL A 1 95 ? 17.436 23.102 -29.264 1.00 56.75 95 VAL A CA 1
ATOM 758 C C . VAL A 1 95 ? 17.709 23.180 -30.754 1.00 56.75 95 VAL A C 1
ATOM 760 O O . VAL A 1 95 ? 18.857 23.063 -31.182 1.00 56.75 95 VAL A O 1
ATOM 763 N N . GLU A 1 96 ? 16.646 23.248 -31.546 1.00 49.66 96 GLU A N 1
ATOM 764 C CA . GLU A 1 96 ? 16.741 23.392 -32.994 1.00 49.66 96 GLU A CA 1
ATOM 765 C C . GLU A 1 96 ? 17.417 24.734 -33.299 1.00 49.66 96 GLU A C 1
ATOM 767 O O . GLU A 1 96 ? 16.792 25.790 -33.267 1.00 49.66 96 GLU A O 1
ATOM 772 N N . LYS A 1 97 ? 18.730 24.715 -33.553 1.00 47.84 97 LYS A N 1
ATOM 773 C CA . LYS A 1 97 ? 19.354 25.785 -34.326 1.00 47.84 97 LYS A CA 1
ATOM 774 C C . LYS A 1 97 ? 19.126 25.449 -35.786 1.00 47.84 97 LYS A C 1
ATOM 776 O O . LYS A 1 97 ? 19.584 24.413 -36.264 1.00 47.84 97 LYS A O 1
ATOM 781 N N . GLY A 1 98 ? 18.348 26.314 -36.417 1.00 42.38 98 GLY A N 1
ATOM 782 C CA . GLY A 1 98 ? 17.941 26.212 -37.798 1.00 42.38 98 GLY A CA 1
ATOM 783 C C . GLY A 1 98 ? 19.098 25.940 -38.761 1.00 42.38 98 GLY A C 1
ATOM 784 O O . GLY A 1 98 ? 20.152 26.563 -38.681 1.00 42.38 98 GLY A O 1
ATOM 785 N N . ASN A 1 99 ? 18.861 24.943 -39.612 1.00 51.00 99 ASN A N 1
ATOM 786 C CA . ASN A 1 99 ? 19.145 24.902 -41.043 1.00 51.00 99 ASN A CA 1
ATOM 787 C C . ASN A 1 99 ? 20.202 25.863 -41.612 1.00 51.00 99 ASN A C 1
ATOM 789 O O . ASN A 1 99 ? 19.915 27.035 -41.797 1.00 51.00 99 ASN A O 1
ATOM 793 N N . GLU A 1 100 ? 21.288 25.288 -42.137 1.00 41.81 100 GLU A N 1
ATOM 794 C CA . GLU A 1 100 ? 21.746 25.619 -43.490 1.00 41.81 100 GLU A CA 1
ATOM 795 C C . GLU A 1 100 ? 22.365 24.379 -44.152 1.00 41.81 100 GLU A C 1
ATOM 797 O O . GLU A 1 100 ? 23.331 23.777 -43.683 1.00 41.81 100 GLU A O 1
ATOM 802 N N . THR A 1 101 ? 21.694 23.957 -45.219 1.00 47.03 101 THR A N 1
ATOM 803 C CA . THR A 1 101 ? 22.038 22.869 -46.131 1.00 47.03 101 THR A CA 1
ATOM 804 C C . THR A 1 101 ? 22.927 23.422 -47.237 1.00 47.03 101 THR A C 1
ATOM 806 O O . THR A 1 101 ? 22.619 24.497 -47.746 1.00 47.03 101 THR A O 1
ATOM 809 N N . SER A 1 102 ? 23.939 22.658 -47.657 1.00 39.00 102 SER A N 1
ATOM 810 C CA . SER A 1 102 ? 24.354 22.372 -49.056 1.00 39.00 102 SER A CA 1
ATOM 811 C C . SER A 1 102 ? 25.813 21.881 -49.009 1.00 39.00 102 SER A C 1
ATOM 813 O O . SER A 1 102 ? 26.662 22.580 -48.476 1.00 39.00 102 SER A O 1
ATOM 815 N N . LEU A 1 103 ? 26.163 20.624 -49.326 1.00 39.03 103 LEU A N 1
ATOM 816 C CA . LEU A 1 103 ? 26.230 20.055 -50.684 1.00 39.03 103 LEU A CA 1
ATOM 817 C C . LEU A 1 103 ? 26.766 21.089 -51.680 1.00 39.03 103 LEU A C 1
ATOM 819 O O . LEU A 1 103 ? 25.957 21.771 -52.295 1.00 39.03 103 LEU A O 1
ATOM 823 N N . ILE A 1 104 ? 28.091 21.272 -51.768 1.00 43.50 104 ILE A N 1
ATOM 824 C CA . ILE A 1 104 ? 29.024 20.590 -52.695 1.00 43.50 104 ILE A CA 1
ATOM 825 C C . ILE A 1 104 ? 30.402 20.551 -52.024 1.00 43.50 104 ILE A C 1
ATOM 827 O O . ILE A 1 104 ? 30.770 21.575 -51.409 1.00 43.50 104 ILE A O 1
#

Radius of gyration: 27.76 Å; chains: 1; bounding box: 58×41×75 Å

pLDDT: mean 72.7, std 13.54, range [39.0, 92.12]

Secondary structure (DSSP, 8-state):
-----HHHHHHHHHHTT--GGGS-HHHHHHHHHHHTT-SSGGG--HHHHHHHHHHTT-----PPP-------TTSBPTT-TTS-BGGGTTT-------------